Protein AF-A0A1C5AYD0-F1 (afdb_monomer_lite)

Radius of gyration: 20.49 Å; chains: 1; bounding box: 35×50×45 Å

Sequence (95 aa):
MVRRQQQADRALRPAMRSPGRPMPARHVERAFWRLIAQGKRTEKAALALGVSTPVAVRWFRHAGGMPPLSLAEPTGRYLSFSEREEIALLKAQGH

Structure (mmCIF, N/CA/C/O backbone):
data_AF-A0A1C5AYD0-F1
#
_entry.id   AF-A0A1C5AYD0-F1
#
loop_
_atom_site.group_PDB
_atom_site.id
_atom_site.type_symbol
_atom_site.label_atom_id
_atom_site.label_alt_id
_atom_site.label_comp_id
_atom_site.label_asym_id
_atom_site.label_entity_id
_atom_site.label_seq_id
_atom_site.pdbx_PDB_ins_code
_atom_site.Cartn_x
_atom_site.Cartn_y
_atom_site.Cartn_z
_atom_site.occupancy
_atom_site.B_iso_or_equiv
_atom_site.auth_seq_id
_atom_site.auth_comp_id
_atom_site.auth_asym_id
_atom_site.auth_atom_id
_atom_site.pdbx_PDB_model_num
ATOM 1 N N . MET A 1 1 ? 4.152 32.483 20.024 1.00 45.28 1 MET A N 1
ATOM 2 C CA . MET A 1 1 ? 3.125 33.152 20.854 1.00 45.28 1 MET A CA 1
ATOM 3 C C . MET A 1 1 ? 2.008 32.162 21.139 1.00 45.28 1 MET A C 1
ATOM 5 O O . MET A 1 1 ? 1.384 31.696 20.195 1.00 45.28 1 MET A O 1
ATOM 9 N N . VAL A 1 2 ? 1.785 31.794 22.401 1.00 57.44 2 VAL A N 1
ATOM 10 C CA . VAL A 1 2 ? 0.627 30.970 22.787 1.00 57.44 2 VAL A CA 1
ATOM 11 C C . VAL A 1 2 ? -0.601 31.882 22.816 1.00 57.44 2 VAL A C 1
ATOM 13 O O . VAL A 1 2 ? -0.545 32.969 23.392 1.00 57.44 2 VAL A O 1
ATOM 16 N N . ARG A 1 3 ? -1.684 31.483 22.142 1.00 67.12 3 ARG A N 1
ATOM 17 C CA . ARG A 1 3 ? -2.943 32.245 22.080 1.00 67.12 3 ARG A CA 1
ATOM 18 C C . ARG A 1 3 ? -3.459 32.472 23.510 1.00 67.12 3 ARG A C 1
ATOM 20 O O . ARG A 1 3 ? -3.545 31.518 24.279 1.00 67.12 3 ARG A O 1
ATOM 27 N N . ARG A 1 4 ? -3.774 33.718 23.885 1.00 68.69 4 ARG A N 1
ATOM 28 C CA . ARG A 1 4 ? -4.292 34.047 25.225 1.00 68.69 4 ARG A CA 1
ATOM 29 C C . ARG A 1 4 ? -5.698 33.456 25.363 1.00 68.69 4 ARG A C 1
ATOM 31 O O . ARG A 1 4 ? -6.613 33.907 24.684 1.00 68.69 4 ARG A O 1
ATOM 38 N N . GLN A 1 5 ? -5.834 32.427 26.192 1.00 67.06 5 GLN A N 1
ATOM 39 C CA . GLN A 1 5 ? -7.062 31.642 26.319 1.00 67.06 5 GLN A CA 1
ATOM 40 C C . GLN A 1 5 ? -8.102 32.414 27.144 1.00 67.06 5 GLN A C 1
ATOM 42 O O . GLN A 1 5 ? -7.826 32.777 28.291 1.00 67.06 5 GLN A O 1
ATOM 47 N N . GLN A 1 6 ? -9.261 32.714 26.553 1.00 75.62 6 GLN A N 1
ATOM 48 C CA . GLN A 1 6 ? -10.334 33.464 27.218 1.00 75.62 6 GLN A CA 1
ATOM 49 C C . GLN A 1 6 ? -11.193 32.534 28.091 1.00 75.62 6 GLN A C 1
ATOM 51 O O . GLN A 1 6 ? -11.126 31.314 27.959 1.00 75.62 6 GLN A O 1
ATOM 56 N N . GLN A 1 7 ? -12.012 33.083 28.997 1.00 71.75 7 GLN A N 1
ATOM 57 C CA . GLN A 1 7 ? -12.852 32.256 29.880 1.00 71.75 7 GLN A CA 1
ATOM 58 C C . GLN A 1 7 ? -13.791 31.317 29.103 1.00 71.75 7 GLN A C 1
ATOM 60 O O . GLN A 1 7 ? -13.970 30.173 29.511 1.00 71.75 7 GLN A O 1
ATOM 65 N N . ALA A 1 8 ? -14.308 31.754 27.950 1.00 73.88 8 ALA A N 1
ATOM 66 C CA . ALA A 1 8 ? -15.137 30.925 27.074 1.00 73.88 8 ALA A CA 1
ATOM 67 C C . ALA A 1 8 ? -14.391 29.690 26.529 1.00 73.88 8 ALA A C 1
ATOM 69 O O . ALA A 1 8 ? -14.970 28.610 26.449 1.00 73.88 8 ALA A O 1
ATOM 70 N N . ASP A 1 9 ? -13.090 29.806 26.238 1.00 71.75 9 ASP A N 1
ATOM 71 C CA . ASP A 1 9 ? -12.275 28.681 25.759 1.00 71.75 9 ASP A CA 1
ATOM 72 C C . ASP A 1 9 ? -12.094 27.597 26.837 1.00 71.75 9 ASP A C 1
ATOM 74 O O . ASP A 1 9 ? -11.877 26.434 26.508 1.00 71.75 9 ASP A O 1
ATOM 78 N N . ARG A 1 10 ? -12.179 27.966 28.126 1.00 70.25 10 ARG A N 1
ATOM 79 C CA . ARG A 1 10 ? -12.068 27.027 29.260 1.00 70.25 10 ARG A CA 1
ATOM 80 C C . ARG A 1 10 ? -13.357 26.253 29.529 1.00 70.25 10 ARG A C 1
ATOM 82 O O . ARG A 1 10 ? -13.296 25.211 30.172 1.00 70.25 10 ARG A O 1
ATOM 89 N N . ALA A 1 11 ? -14.499 26.756 29.061 1.00 82.44 11 ALA A N 1
ATOM 90 C CA . ALA A 1 11 ? -15.785 26.071 29.174 1.00 82.44 11 ALA A CA 1
ATOM 91 C C . ALA A 1 11 ? -15.945 24.946 28.132 1.00 82.44 11 ALA A C 1
ATOM 93 O O . ALA A 1 11 ? -16.819 24.092 28.271 1.00 82.44 11 ALA A O 1
ATOM 94 N N . LEU A 1 12 ? -15.103 24.934 27.092 1.00 82.19 12 LEU A N 1
ATOM 95 C CA . LEU A 1 12 ? -15.124 23.937 26.025 1.00 82.19 12 LEU A CA 1
ATOM 96 C C . LEU A 1 12 ? -14.133 22.800 26.296 1.00 82.19 12 LEU A C 1
ATOM 98 O O . LEU A 1 12 ? -13.065 22.987 26.882 1.00 82.19 12 LEU A O 1
ATOM 102 N N . ARG A 1 13 ? -14.466 21.597 25.811 1.00 82.06 13 ARG A N 1
ATOM 103 C CA . ARG A 1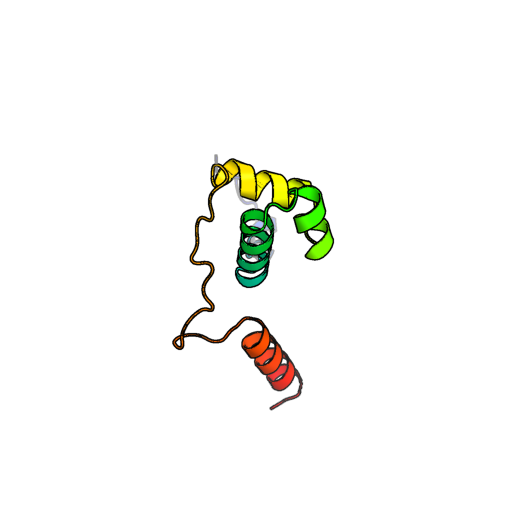 13 ? -13.531 20.467 25.816 1.00 82.06 13 ARG A CA 1
ATOM 104 C C . ARG A 1 13 ? -12.297 20.824 24.968 1.00 82.06 13 ARG A C 1
ATOM 106 O O . ARG A 1 13 ? -12.466 21.354 23.867 1.00 82.06 13 ARG A O 1
ATOM 113 N N . PRO A 1 14 ? -11.071 20.483 25.412 1.00 82.31 14 PRO A N 1
ATOM 114 C CA . PRO A 1 14 ? -9.877 20.641 24.591 1.00 82.31 14 PRO A CA 1
ATOM 115 C C . PRO A 1 14 ? -10.030 19.958 23.228 1.00 82.31 14 PRO A C 1
ATOM 117 O O . PRO A 1 14 ? -10.625 18.880 23.132 1.00 82.31 14 PRO A O 1
ATOM 120 N N . ALA A 1 15 ? -9.459 20.563 22.183 1.00 81.69 15 ALA A N 1
ATOM 121 C CA . ALA A 1 15 ? -9.436 19.965 20.852 1.00 81.69 15 ALA A CA 1
ATOM 122 C C . ALA A 1 15 ? -8.860 18.541 20.923 1.00 81.69 15 ALA A C 1
ATOM 124 O O . ALA A 1 15 ? -7.783 18.323 21.486 1.00 81.69 15 ALA A O 1
ATOM 125 N N . MET A 1 16 ? -9.578 17.562 20.366 1.00 86.25 16 MET A N 1
ATOM 126 C CA . MET A 1 16 ? -9.079 16.190 20.343 1.00 86.25 16 MET A CA 1
ATOM 127 C C . MET A 1 16 ? -7.829 16.105 19.472 1.00 86.25 16 MET A C 1
ATOM 129 O O . MET A 1 16 ? -7.781 16.645 18.365 1.00 86.25 16 MET A O 1
ATOM 133 N N . ARG A 1 17 ? -6.822 15.373 19.950 1.00 84.56 17 ARG A N 1
ATOM 134 C CA . ARG A 1 17 ? -5.627 15.091 19.160 1.00 84.56 17 ARG A CA 1
ATOM 135 C C . ARG A 1 17 ? -6.010 14.184 17.993 1.00 84.56 17 ARG A C 1
ATOM 137 O O . ARG A 1 17 ? -6.448 13.057 18.207 1.00 84.56 17 ARG A O 1
ATOM 144 N N . SER A 1 18 ? -5.836 14.665 16.763 1.00 83.62 18 SER A N 1
ATOM 145 C CA . SER A 1 18 ? -6.029 13.825 15.581 1.00 83.62 18 SER A CA 1
ATOM 146 C C . SER A 1 18 ? -4.992 12.688 15.584 1.00 83.62 18 SER A C 1
ATOM 148 O O . SER A 1 18 ? -3.816 12.983 15.827 1.00 83.62 18 SER A O 1
ATOM 150 N N . PRO A 1 19 ? -5.359 11.437 15.255 1.00 82.00 19 PRO A N 1
ATOM 151 C CA . PRO A 1 19 ? -4.422 10.307 15.189 1.00 82.00 19 PRO A CA 1
ATOM 152 C C . PRO A 1 19 ? -3.306 10.449 14.138 1.00 82.00 19 PRO A C 1
ATOM 154 O O . PRO A 1 19 ? -2.383 9.641 14.107 1.00 82.00 19 PRO A O 1
ATOM 157 N N . GLY A 1 20 ? -3.373 11.467 13.275 1.00 86.69 20 GLY A N 1
ATOM 158 C CA . GLY A 1 20 ? -2.488 11.628 12.125 1.00 86.69 20 GLY A CA 1
ATOM 159 C C . GLY A 1 20 ? -2.958 10.825 10.910 1.00 86.69 20 GLY A C 1
ATOM 160 O O . GLY A 1 20 ? -4.007 10.179 10.927 1.00 86.69 20 GLY A O 1
ATOM 161 N N . ARG A 1 21 ? -2.191 10.903 9.817 1.00 78.06 21 ARG A N 1
ATOM 162 C CA . ARG A 1 21 ? -2.481 10.152 8.590 1.00 78.06 21 ARG A CA 1
ATOM 163 C C . ARG A 1 21 ? -2.177 8.665 8.819 1.00 78.06 21 ARG A C 1
ATOM 165 O O . ARG A 1 21 ? -1.060 8.363 9.241 1.00 78.06 21 ARG A O 1
ATOM 172 N N . PRO A 1 22 ? -3.096 7.739 8.490 1.00 79.88 22 PRO A N 1
ATOM 173 C CA . PRO A 1 22 ? -2.801 6.315 8.567 1.00 79.88 22 PRO A CA 1
ATOM 174 C C . PRO A 1 22 ? -1.633 5.964 7.639 1.00 79.88 22 PRO A C 1
ATOM 176 O O . PRO A 1 22 ? -1.565 6.419 6.491 1.00 79.88 22 PRO A O 1
ATOM 179 N N . MET A 1 23 ? -0.700 5.163 8.153 1.00 76.19 23 MET A N 1
ATOM 180 C CA . MET A 1 23 ? 0.419 4.663 7.361 1.00 76.19 23 MET A CA 1
ATOM 181 C C . MET A 1 23 ? -0.097 3.737 6.253 1.00 76.19 23 MET A C 1
ATOM 183 O O . MET A 1 23 ? -1.027 2.966 6.502 1.00 76.19 23 MET A O 1
ATOM 187 N N . PRO A 1 24 ? 0.491 3.772 5.042 1.00 76.62 24 PRO A N 1
ATOM 188 C CA . PRO A 1 24 ? 0.104 2.845 3.993 1.00 76.62 24 PRO A CA 1
ATOM 189 C C . PRO A 1 24 ? 0.298 1.397 4.434 1.00 76.62 24 PRO A C 1
ATOM 191 O O . PRO A 1 24 ? 1.247 1.067 5.153 1.00 76.62 24 PRO A O 1
ATOM 194 N N . ALA A 1 25 ? -0.598 0.520 3.993 1.00 86.00 25 ALA A N 1
ATOM 195 C CA . ALA A 1 25 ? -0.544 -0.870 4.393 1.00 86.00 25 ALA A CA 1
ATOM 196 C C . ALA A 1 25 ? 0.709 -1.549 3.810 1.00 86.00 25 ALA A C 1
ATOM 198 O O . ALA A 1 25 ? 0.892 -1.629 2.596 1.00 86.00 25 ALA A O 1
ATOM 199 N N . ARG A 1 26 ? 1.576 -2.065 4.691 1.00 87.69 26 ARG A N 1
ATOM 200 C CA . ARG A 1 26 ? 2.868 -2.676 4.323 1.00 87.69 26 ARG A CA 1
ATOM 201 C C . ARG A 1 26 ? 2.752 -3.806 3.299 1.00 87.69 26 ARG A C 1
ATOM 203 O O . ARG A 1 26 ? 3.660 -3.988 2.497 1.00 87.69 26 ARG A O 1
ATOM 210 N N . HIS A 1 27 ? 1.656 -4.564 3.325 1.00 89.44 27 HIS A N 1
ATOM 211 C CA . HIS A 1 27 ? 1.422 -5.639 2.360 1.00 89.44 27 HIS A CA 1
ATOM 212 C C . HIS A 1 27 ? 1.201 -5.090 0.939 1.00 89.44 27 HIS A C 1
ATOM 2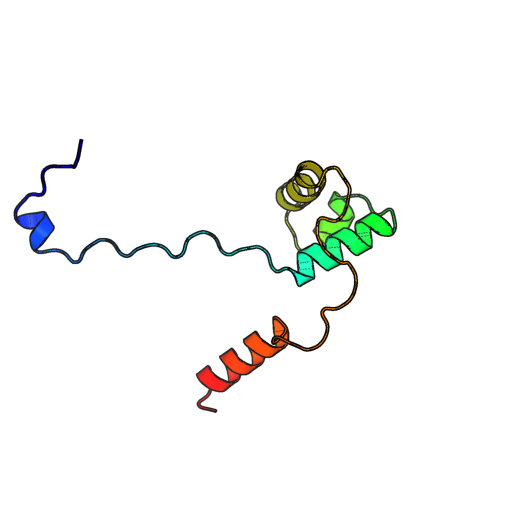14 O O . HIS A 1 27 ? 1.731 -5.655 -0.013 1.00 89.44 27 HIS A O 1
ATOM 220 N N . VAL A 1 28 ? 0.514 -3.947 0.801 1.00 93.19 28 VAL A N 1
ATOM 221 C CA . VAL A 1 28 ? 0.327 -3.252 -0.484 1.00 93.19 28 VAL A CA 1
ATOM 222 C C . VAL A 1 28 ? 1.656 -2.704 -0.992 1.00 93.19 28 VAL A C 1
ATOM 224 O O . VAL A 1 28 ? 1.999 -2.899 -2.153 1.00 93.19 28 VAL A O 1
ATOM 227 N N . GLU A 1 29 ? 2.440 -2.068 -0.117 1.00 93.75 29 GLU A N 1
ATOM 228 C CA . GLU A 1 29 ? 3.773 -1.566 -0.472 1.00 93.75 29 GLU A CA 1
ATOM 229 C C . GLU A 1 29 ? 4.691 -2.710 -0.945 1.00 93.75 29 GLU A C 1
ATOM 231 O O . GLU A 1 29 ? 5.373 -2.588 -1.961 1.00 93.75 29 GLU A O 1
ATOM 236 N N . ARG A 1 30 ? 4.657 -3.870 -0.275 1.00 94.31 30 ARG A N 1
A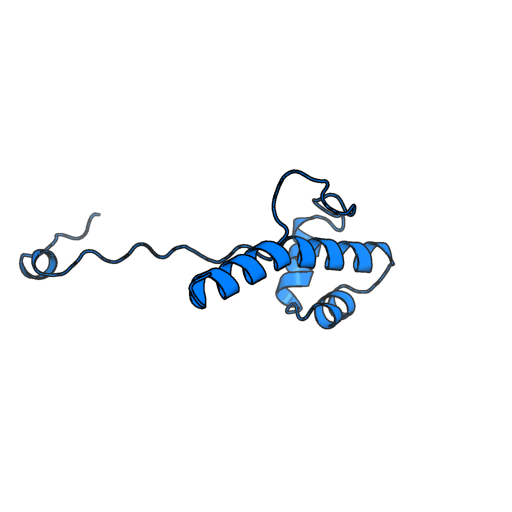TOM 237 C CA . ARG A 1 30 ? 5.397 -5.066 -0.704 1.00 94.31 30 ARG A CA 1
ATOM 238 C C . ARG A 1 30 ? 4.932 -5.583 -2.062 1.00 94.31 30 ARG A C 1
ATOM 240 O O . ARG A 1 30 ? 5.768 -5.883 -2.913 1.00 94.31 30 ARG A O 1
ATOM 247 N N . ALA A 1 31 ? 3.622 -5.690 -2.272 1.00 95.50 31 ALA A N 1
ATOM 248 C CA . ALA A 1 31 ? 3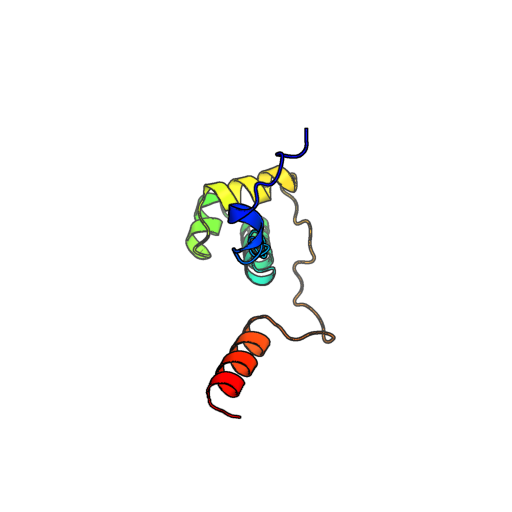.061 -6.123 -3.547 1.00 95.50 31 ALA A CA 1
ATOM 249 C C . ALA A 1 31 ? 3.467 -5.176 -4.688 1.00 95.50 31 ALA A C 1
ATOM 251 O O . ALA A 1 31 ? 3.840 -5.639 -5.765 1.00 95.50 31 ALA A O 1
ATOM 252 N N . PHE A 1 32 ? 3.493 -3.865 -4.428 1.00 96.88 32 PHE A N 1
ATOM 253 C CA . PHE A 1 32 ? 3.969 -2.864 -5.382 1.0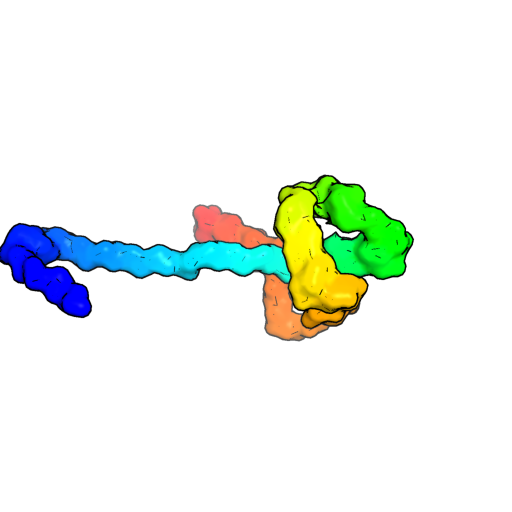0 96.88 32 PHE A CA 1
ATOM 254 C C . PHE A 1 32 ? 5.408 -3.150 -5.800 1.00 96.88 32 PHE A C 1
ATOM 256 O O . PHE A 1 32 ? 5.690 -3.292 -6.989 1.00 96.88 32 PHE A O 1
ATOM 263 N N . TRP A 1 33 ? 6.308 -3.321 -4.834 1.00 97.62 33 TRP A N 1
ATOM 264 C CA . TRP A 1 33 ? 7.711 -3.578 -5.135 1.00 97.62 33 TRP A CA 1
ATOM 265 C C . TRP A 1 33 ? 7.962 -4.924 -5.818 1.00 97.62 33 TRP A C 1
ATOM 267 O O . TRP A 1 33 ? 8.864 -5.011 -6.647 1.00 97.62 33 TRP A O 1
ATOM 277 N N . ARG A 1 34 ? 7.144 -5.952 -5.555 1.00 97.56 34 ARG A N 1
ATOM 278 C CA . ARG A 1 34 ? 7.186 -7.208 -6.325 1.00 97.56 34 ARG A CA 1
ATOM 279 C C . ARG A 1 34 ? 6.850 -6.979 -7.799 1.00 97.56 34 ARG A C 1
ATOM 281 O O . ARG A 1 34 ? 7.535 -7.520 -8.658 1.00 97.56 34 ARG A O 1
ATOM 288 N N . LEU A 1 35 ? 5.844 -6.156 -8.100 1.00 97.94 35 LEU A N 1
ATOM 289 C CA . LEU A 1 35 ? 5.498 -5.808 -9.483 1.00 97.94 35 LEU A CA 1
ATOM 290 C C . LEU A 1 35 ? 6.609 -4.993 -10.159 1.00 97.94 35 LEU A C 1
ATOM 292 O O . LEU A 1 35 ? 6.936 -5.255 -11.316 1.00 97.94 35 LEU A O 1
ATOM 296 N N . ILE A 1 36 ? 7.226 -4.047 -9.445 1.00 98.06 36 ILE A N 1
ATOM 297 C CA . ILE A 1 36 ? 8.382 -3.293 -9.958 1.00 98.06 36 ILE A CA 1
ATOM 298 C C . ILE A 1 36 ? 9.568 -4.224 -10.237 1.00 98.06 36 ILE A C 1
ATOM 300 O O . ILE A 1 36 ? 10.165 -4.133 -11.306 1.00 98.06 36 ILE A O 1
ATOM 304 N N . ALA A 1 37 ? 9.870 -5.165 -9.337 1.00 96.94 37 ALA A N 1
ATOM 305 C CA . ALA A 1 37 ? 10.934 -6.154 -9.528 1.00 96.94 37 ALA A CA 1
ATOM 306 C C . ALA A 1 37 ? 10.685 -7.079 -10.736 1.00 96.94 37 ALA A C 1
ATOM 308 O O . ALA A 1 37 ? 11.630 -7.558 -11.352 1.00 96.94 37 ALA A O 1
ATOM 309 N N . GLN A 1 38 ? 9.421 -7.285 -11.120 1.00 97.12 38 GLN A N 1
ATOM 310 C CA . GLN A 1 38 ? 9.028 -7.983 -12.353 1.00 97.12 38 GLN A CA 1
ATOM 311 C C . GLN A 1 38 ? 9.103 -7.091 -13.611 1.00 97.12 38 GLN A C 1
ATOM 313 O O . GLN A 1 38 ? 8.680 -7.508 -14.688 1.00 97.12 38 GLN A O 1
ATOM 318 N N . GLY A 1 39 ? 9.578 -5.847 -13.494 1.00 96.81 39 GLY A N 1
ATOM 319 C CA . GLY A 1 39 ? 9.698 -4.897 -14.602 1.00 96.81 39 GLY A CA 1
ATOM 320 C C . GLY A 1 39 ? 8.400 -4.169 -14.969 1.00 96.81 39 GLY A C 1
ATOM 321 O O . GLY A 1 39 ? 8.317 -3.558 -16.037 1.00 96.81 39 GLY A O 1
ATOM 322 N N . LYS A 1 40 ? 7.355 -4.212 -14.128 1.00 97.44 40 LYS A N 1
ATOM 323 C CA . LYS A 1 40 ? 6.126 -3.444 -14.387 1.00 97.44 40 LYS A CA 1
ATOM 324 C C . LYS A 1 40 ? 6.394 -1.944 -14.245 1.00 97.44 40 LYS A C 1
ATOM 326 O O . LYS A 1 40 ? 7.088 -1.503 -13.335 1.00 97.44 40 LYS A O 1
ATOM 331 N N . ARG A 1 41 ? 5.759 -1.145 -15.108 1.00 97.06 41 ARG A N 1
ATOM 332 C CA . ARG A 1 41 ? 5.741 0.321 -14.973 1.00 97.06 41 ARG A CA 1
ATOM 333 C C . ARG A 1 41 ? 4.986 0.738 -13.710 1.00 97.06 41 ARG A C 1
ATOM 335 O O . ARG A 1 41 ? 3.964 0.132 -13.376 1.00 97.06 41 ARG A O 1
ATOM 342 N N . THR A 1 42 ? 5.446 1.806 -13.064 1.00 97.25 42 THR A N 1
ATOM 343 C CA . THR A 1 42 ? 4.899 2.330 -11.804 1.00 97.25 42 THR A CA 1
ATOM 344 C C . THR A 1 42 ? 3.391 2.566 -11.859 1.00 97.25 42 THR A C 1
ATOM 346 O O . THR A 1 42 ? 2.683 2.179 -10.934 1.00 97.25 42 THR A O 1
ATOM 349 N N . GLU A 1 43 ? 2.867 3.129 -12.950 1.00 97.06 43 GLU A N 1
ATOM 350 C CA . GLU A 1 43 ? 1.435 3.418 -13.108 1.00 97.06 43 GLU A CA 1
ATOM 351 C C . GLU A 1 43 ? 0.605 2.134 -13.210 1.00 97.06 43 GLU A C 1
ATOM 353 O O . GLU A 1 43 ? -0.494 2.047 -12.665 1.00 97.06 43 GLU A O 1
ATOM 358 N N . LYS A 1 44 ? 1.138 1.110 -13.889 1.00 98.12 44 LYS A N 1
ATOM 359 C CA . LYS A 1 44 ? 0.475 -0.194 -14.023 1.00 98.12 44 LYS A CA 1
ATOM 360 C C . LYS A 1 44 ? 0.489 -0.962 -12.705 1.00 98.12 44 LYS A C 1
ATOM 362 O O . LYS A 1 44 ? -0.514 -1.585 -12.372 1.00 98.12 44 LYS A O 1
ATOM 367 N N . ALA A 1 45 ? 1.584 -0.885 -11.949 1.00 97.75 45 ALA A N 1
ATOM 368 C CA . ALA A 1 45 ? 1.660 -1.458 -10.608 1.00 97.75 45 ALA A CA 1
ATOM 369 C C . ALA A 1 45 ? 0.701 -0.754 -9.633 1.00 97.75 45 ALA A C 1
ATOM 371 O O . ALA A 1 45 ? 0.031 -1.419 -8.849 1.00 97.75 45 ALA A O 1
ATOM 372 N N . ALA A 1 46 ? 0.585 0.575 -9.720 1.00 96.56 46 ALA A N 1
ATOM 373 C CA . ALA A 1 46 ? -0.348 1.359 -8.915 1.00 96.56 46 ALA A CA 1
ATOM 374 C C . ALA A 1 46 ? -1.805 0.951 -9.178 1.00 96.56 46 ALA A C 1
ATOM 376 O O . ALA A 1 46 ? -2.534 0.624 -8.242 1.00 96.56 46 ALA A O 1
ATOM 377 N N . LEU A 1 47 ? -2.191 0.888 -10.459 1.00 97.31 47 LEU A N 1
ATOM 378 C CA . LEU A 1 47 ? -3.531 0.481 -10.882 1.00 97.31 47 LEU A CA 1
ATOM 379 C C . LEU A 1 47 ? -3.882 -0.931 -10.398 1.00 97.31 47 LEU A C 1
ATOM 381 O O . LEU A 1 47 ? -4.970 -1.135 -9.870 1.00 97.31 47 LEU A O 1
ATOM 385 N N . ALA A 1 48 ? -2.955 -1.884 -10.533 1.00 97.12 48 ALA A N 1
ATOM 386 C CA . ALA A 1 48 ? -3.163 -3.268 -10.104 1.00 97.12 48 ALA A CA 1
ATOM 387 C C . ALA A 1 48 ? -3.429 -3.406 -8.594 1.00 97.12 48 ALA A C 1
ATOM 389 O O . ALA A 1 48 ? -4.035 -4.382 -8.166 1.00 97.12 48 ALA A O 1
ATOM 390 N N . LEU A 1 49 ? -2.979 -2.438 -7.793 1.00 95.38 49 LEU A N 1
ATOM 391 C CA . LEU A 1 49 ? -3.081 -2.456 -6.334 1.00 95.38 49 LEU A CA 1
ATOM 392 C C . LEU A 1 49 ? -4.096 -1.447 -5.787 1.00 95.38 49 LEU A C 1
ATOM 394 O O . LEU A 1 49 ? -4.169 -1.260 -4.574 1.00 95.38 49 LEU A O 1
ATOM 398 N N . GLY A 1 50 ? -4.836 -0.753 -6.658 1.00 94.62 50 GLY A N 1
ATOM 399 C CA . GLY A 1 50 ? -5.769 0.301 -6.248 1.00 94.62 50 GLY A CA 1
ATOM 400 C C . GLY A 1 50 ? -5.089 1.491 -5.559 1.00 94.62 50 GLY A C 1
ATOM 401 O O . GLY A 1 50 ? -5.731 2.243 -4.830 1.00 94.62 50 GLY A O 1
ATOM 402 N N . VAL A 1 51 ? -3.781 1.672 -5.765 1.00 94.06 51 VAL A N 1
ATOM 403 C CA . VAL A 1 51 ? -3.020 2.796 -5.212 1.00 94.06 51 VAL A CA 1
ATOM 404 C C . VAL A 1 51 ? -3.047 3.940 -6.215 1.00 94.06 51 VAL A C 1
ATOM 406 O O . VAL A 1 51 ? -2.860 3.740 -7.413 1.00 94.06 51 VAL A O 1
ATOM 409 N N . SER A 1 52 ? -3.239 5.171 -5.741 1.00 94.62 52 SER A N 1
ATOM 410 C CA . SER A 1 52 ? -3.181 6.326 -6.635 1.00 94.62 52 SER A CA 1
ATOM 411 C C . SER A 1 52 ? -1.777 6.498 -7.226 1.00 94.62 52 SER A C 1
ATOM 413 O O . SER A 1 52 ? -0.764 6.404 -6.525 1.00 94.62 52 SER A O 1
ATOM 415 N N . THR A 1 53 ? -1.703 6.802 -8.522 1.00 96.56 53 THR A N 1
ATOM 416 C CA . THR A 1 53 ? -0.431 6.975 -9.242 1.00 96.56 53 THR A CA 1
ATOM 417 C C . THR A 1 53 ? 0.546 7.931 -8.541 1.00 96.56 53 THR A C 1
ATOM 419 O O . THR A 1 53 ? 1.716 7.570 -8.399 1.00 96.56 53 THR A O 1
ATOM 422 N N . PRO A 1 54 ? 0.125 9.098 -8.002 1.00 96.31 54 PRO A N 1
ATOM 423 C CA . PRO A 1 54 ? 1.043 9.993 -7.292 1.00 96.31 54 PRO A CA 1
ATOM 424 C C . PRO A 1 54 ? 1.640 9.396 -6.009 1.00 96.31 54 PRO A C 1
ATOM 426 O O . PRO A 1 54 ? 2.717 9.810 -5.582 1.00 96.31 54 PRO A O 1
ATOM 429 N N . VAL A 1 55 ? 0.955 8.450 -5.359 1.00 94.44 55 VAL A N 1
ATOM 430 C CA . VAL A 1 55 ? 1.492 7.735 -4.191 1.00 94.44 55 VAL A CA 1
ATOM 431 C C . VAL A 1 55 ? 2.544 6.722 -4.634 1.00 94.44 55 VAL A C 1
ATOM 433 O O . VAL A 1 55 ? 3.641 6.730 -4.081 1.00 94.44 55 VAL A O 1
ATOM 436 N N . ALA A 1 56 ? 2.264 5.932 -5.672 1.00 95.94 56 ALA A N 1
ATOM 437 C CA . ALA A 1 56 ? 3.213 4.956 -6.211 1.00 95.94 56 ALA A CA 1
ATOM 438 C C . ALA A 1 56 ? 4.495 5.614 -6.755 1.00 95.94 56 ALA A C 1
ATOM 440 O O . ALA A 1 56 ? 5.603 5.175 -6.449 1.00 95.94 56 ALA A O 1
ATOM 441 N N . VAL A 1 57 ? 4.364 6.729 -7.485 1.00 97.12 57 VAL A N 1
ATOM 442 C CA . VAL A 1 57 ? 5.512 7.528 -7.954 1.00 97.12 57 VAL A CA 1
ATOM 443 C C . VAL A 1 57 ? 6.339 8.046 -6.777 1.00 97.12 57 VAL A C 1
ATOM 445 O O . VAL A 1 57 ? 7.568 8.042 -6.834 1.00 97.12 57 VAL A O 1
ATOM 448 N N . ARG A 1 58 ? 5.688 8.469 -5.688 1.00 95.56 58 ARG A N 1
ATOM 449 C CA . ARG A 1 58 ? 6.381 8.923 -4.477 1.00 95.56 58 ARG A CA 1
ATOM 450 C C . ARG A 1 58 ? 7.142 7.790 -3.805 1.00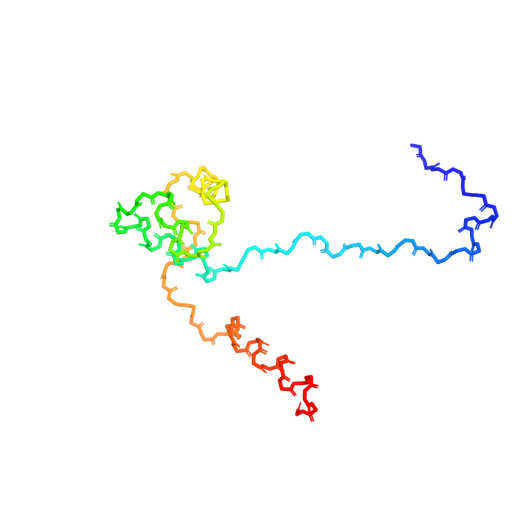 95.56 58 ARG A C 1
ATOM 452 O O . ARG A 1 58 ? 8.288 8.010 -3.443 1.00 95.56 58 ARG A O 1
ATOM 459 N N . TRP A 1 59 ? 6.549 6.602 -3.675 1.00 95.25 59 TRP A N 1
ATOM 460 C CA . TRP A 1 59 ? 7.252 5.424 -3.157 1.00 95.25 59 TRP A CA 1
ATOM 461 C C . TRP A 1 59 ? 8.498 5.113 -3.976 1.00 95.25 59 TRP A C 1
ATOM 463 O O . TRP A 1 59 ? 9.584 5.024 -3.410 1.00 95.25 59 TRP A O 1
ATOM 473 N N . PHE A 1 60 ? 8.356 5.038 -5.302 1.00 96.56 60 PHE A N 1
ATOM 474 C CA . PHE A 1 60 ? 9.474 4.753 -6.196 1.00 96.56 60 PHE A CA 1
ATOM 475 C C . PHE A 1 60 ? 10.601 5.782 -6.048 1.00 96.56 60 PHE A C 1
ATOM 477 O O . PHE A 1 60 ? 11.758 5.418 -5.845 1.00 96.56 60 PHE A O 1
ATOM 484 N N . ARG A 1 61 ? 10.260 7.078 -6.095 1.00 96.81 61 ARG A N 1
ATOM 485 C CA . ARG A 1 61 ? 11.233 8.175 -5.987 1.00 96.81 61 ARG A CA 1
ATOM 486 C C . ARG A 1 61 ? 11.897 8.237 -4.616 1.00 96.81 61 ARG A C 1
ATOM 488 O O . ARG A 1 61 ? 13.103 8.426 -4.547 1.00 96.81 61 ARG A O 1
ATOM 495 N N . HIS A 1 62 ? 11.126 8.091 -3.538 1.00 95.00 62 HIS A N 1
ATOM 496 C CA . HIS A 1 62 ? 11.655 8.165 -2.174 1.00 95.00 62 HIS A CA 1
ATOM 497 C C . HIS A 1 62 ? 12.589 6.997 -1.856 1.00 95.00 62 HIS A C 1
ATOM 499 O O . HIS A 1 62 ? 13.530 7.175 -1.093 1.00 95.00 62 HIS A O 1
ATOM 505 N N . ALA A 1 63 ? 12.343 5.823 -2.438 1.00 95.62 63 ALA A N 1
ATOM 506 C CA . ALA A 1 63 ? 13.182 4.649 -2.233 1.00 95.62 63 ALA A CA 1
ATOM 507 C C . ALA A 1 63 ? 14.299 4.496 -3.287 1.00 95.62 63 ALA A C 1
ATOM 509 O O . ALA A 1 63 ? 15.001 3.489 -3.298 1.00 95.62 63 ALA A O 1
ATOM 510 N N . GLY A 1 64 ? 14.464 5.464 -4.199 1.00 96.00 64 GLY A N 1
ATOM 511 C CA . GLY A 1 64 ? 15.520 5.434 -5.219 1.00 96.00 64 GLY A CA 1
ATOM 512 C C . GLY A 1 64 ? 15.386 4.288 -6.228 1.00 96.00 64 GLY A C 1
ATOM 513 O O . GLY A 1 64 ? 16.385 3.825 -6.766 1.00 96.00 64 GLY A O 1
ATOM 514 N N . GLY A 1 65 ? 14.165 3.802 -6.466 1.00 94.94 65 GLY A N 1
ATOM 515 C CA . GLY A 1 65 ? 13.904 2.682 -7.374 1.00 94.94 65 GLY A CA 1
ATOM 516 C C . GLY A 1 65 ? 14.196 1.289 -6.803 1.00 94.94 65 GLY A C 1
ATOM 517 O O . GLY A 1 65 ? 14.061 0.315 -7.538 1.00 94.94 65 GLY A O 1
ATOM 518 N N . MET A 1 66 ? 14.534 1.174 -5.514 1.00 95.62 66 MET A N 1
ATOM 519 C CA . MET A 1 66 ? 14.768 -0.104 -4.830 1.00 95.62 66 MET A CA 1
ATOM 520 C C . MET A 1 66 ? 13.795 -0.307 -3.660 1.00 95.62 66 MET A C 1
ATOM 522 O O . MET A 1 66 ? 13.399 0.667 -3.021 1.00 95.62 66 MET A O 1
ATOM 526 N N . PRO A 1 67 ? 13.397 -1.551 -3.338 1.00 94.94 67 PRO A N 1
ATOM 527 C CA . PRO A 1 67 ? 12.472 -1.803 -2.240 1.00 94.94 67 PRO A CA 1
ATOM 528 C C . PRO A 1 67 ? 13.103 -1.459 -0.878 1.00 94.94 67 PRO A C 1
ATOM 530 O O . PRO A 1 67 ? 14.128 -2.037 -0.523 1.00 94.94 67 PRO A O 1
ATOM 533 N N . PRO A 1 68 ? 12.473 -0.602 -0.049 1.00 93.69 68 PRO A N 1
ATOM 534 C CA . PRO A 1 68 ? 12.973 -0.253 1.284 1.00 93.69 68 PRO A CA 1
ATOM 535 C C . PRO A 1 68 ? 12.621 -1.312 2.349 1.00 93.69 68 PRO A C 1
ATOM 537 O O . PRO A 1 68 ? 12.741 -1.066 3.548 1.00 93.69 68 PRO A O 1
ATOM 540 N N . LEU A 1 69 ? 12.089 -2.465 1.932 1.00 90.75 69 LEU A N 1
ATOM 541 C CA . LEU A 1 69 ? 11.575 -3.526 2.794 1.00 90.75 69 LEU A CA 1
ATOM 542 C C . LEU A 1 69 ? 11.772 -4.900 2.145 1.00 90.75 69 LEU A C 1
ATOM 544 O O . LEU A 1 69 ? 11.858 -5.011 0.924 1.00 90.75 69 LEU A O 1
ATOM 548 N N . SER A 1 70 ? 11.789 -5.957 2.961 1.00 91.56 70 SER A N 1
ATOM 549 C CA . SER A 1 70 ? 11.878 -7.331 2.453 1.00 91.56 70 SER A CA 1
ATOM 550 C C . SER A 1 70 ? 10.632 -7.725 1.654 1.00 91.56 70 SER A C 1
ATOM 552 O O . SER A 1 70 ? 9.495 -7.580 2.122 1.00 91.56 70 SER A O 1
ATOM 554 N N . LEU A 1 71 ? 10.865 -8.265 0.454 1.00 93.06 71 LEU A N 1
ATOM 555 C CA . LEU A 1 71 ? 9.823 -8.787 -0.432 1.00 93.06 71 LEU A CA 1
ATOM 556 C C . LEU A 1 71 ? 9.371 -10.203 -0.072 1.00 93.06 71 LEU A C 1
ATOM 558 O O . LEU A 1 71 ? 8.422 -10.693 -0.684 1.00 93.06 71 LEU A O 1
ATOM 562 N N . ALA A 1 72 ? 10.006 -10.852 0.903 1.00 90.44 72 ALA A N 1
ATOM 563 C CA . ALA A 1 72 ? 9.517 -12.107 1.456 1.00 90.44 72 ALA A CA 1
ATOM 564 C C . ALA A 1 72 ? 8.225 -11.880 2.257 1.00 90.44 72 ALA A C 1
ATOM 566 O O . ALA A 1 72 ? 7.950 -10.767 2.723 1.00 90.44 72 ALA A O 1
ATOM 567 N N . GLU A 1 73 ? 7.419 -12.931 2.414 1.00 84.44 73 GLU A N 1
ATOM 568 C CA . GLU A 1 73 ? 6.316 -12.863 3.370 1.00 84.44 73 GLU A CA 1
ATOM 569 C C . GLU A 1 73 ? 6.857 -12.716 4.802 1.00 84.44 73 GLU A C 1
ATOM 571 O O . GLU A 1 73 ? 7.917 -13.262 5.121 1.00 84.44 73 GLU A O 1
ATOM 576 N N . PRO A 1 74 ? 6.182 -11.943 5.672 1.00 81.56 74 PRO A N 1
ATOM 577 C CA . PRO A 1 74 ? 6.615 -11.781 7.044 1.00 81.56 74 PRO A CA 1
ATOM 578 C C . PRO A 1 74 ? 6.461 -13.109 7.781 1.00 81.56 74 PRO A C 1
ATOM 580 O O . PRO A 1 74 ? 5.399 -13.724 7.764 1.00 81.56 74 PRO A O 1
ATOM 583 N N . THR A 1 75 ? 7.511 -13.525 8.475 1.00 76.06 75 THR A N 1
ATOM 584 C CA . THR A 1 75 ? 7.505 -14.753 9.266 1.00 76.06 75 THR A CA 1
ATOM 585 C C . THR A 1 75 ? 7.068 -14.463 10.709 1.00 76.06 75 THR A C 1
ATOM 587 O O . THR A 1 75 ? 7.765 -13.775 11.454 1.00 76.06 75 THR A O 1
ATOM 590 N N . GLY A 1 76 ? 5.904 -14.983 11.103 1.00 75.44 76 GLY A N 1
ATOM 591 C CA . GLY A 1 76 ? 5.683 -15.661 12.391 1.00 75.44 76 GLY A CA 1
ATOM 592 C C . GLY A 1 76 ? 5.811 -14.934 13.740 1.00 75.44 76 GLY A C 1
ATOM 593 O O . GLY A 1 76 ? 5.962 -15.623 14.740 1.00 75.44 76 GLY A O 1
ATOM 594 N N . ARG A 1 77 ? 5.735 -13.600 13.846 1.00 79.56 77 ARG A N 1
ATOM 595 C CA . ARG A 1 77 ? 5.711 -12.924 15.174 1.00 79.56 77 ARG A CA 1
ATOM 596 C C . ARG A 1 77 ? 4.483 -12.056 15.445 1.00 79.56 77 ARG A C 1
ATOM 598 O O . ARG A 1 77 ? 4.132 -11.842 16.601 1.00 79.56 77 ARG A O 1
ATOM 605 N N . TYR A 1 78 ? 3.845 -11.536 14.402 1.00 81.06 78 TYR A N 1
ATOM 606 C CA . TYR A 1 78 ? 2.738 -10.588 14.519 1.00 81.06 78 TYR A CA 1
ATOM 607 C C . TYR A 1 78 ? 1.629 -10.936 13.534 1.00 81.06 78 TYR A C 1
ATOM 609 O O . TYR A 1 78 ? 1.916 -11.411 12.437 1.00 81.06 78 TYR A O 1
ATOM 617 N N . LEU A 1 79 ? 0.391 -10.613 13.911 1.00 85.94 79 LEU A N 1
ATOM 618 C CA . LEU A 1 79 ? -0.785 -10.747 13.055 1.00 85.94 79 LEU A CA 1
ATOM 619 C C . LEU A 1 79 ? -0.636 -9.898 11.785 1.00 85.94 79 LEU A C 1
ATOM 621 O O . LEU A 1 79 ? -0.308 -8.701 11.843 1.00 85.94 79 LEU A O 1
ATOM 625 N N . SER A 1 80 ? -0.922 -10.512 10.644 1.00 82.94 80 SER A N 1
ATOM 626 C CA . SER A 1 80 ? -1.131 -9.869 9.354 1.00 82.94 80 SER A CA 1
ATOM 627 C C . SER A 1 80 ? -2.300 -8.882 9.410 1.00 82.94 80 SER A C 1
ATOM 629 O O . SER A 1 80 ? -3.081 -8.834 10.358 1.00 82.94 80 SER A O 1
ATOM 631 N N . PHE A 1 81 ? -2.407 -8.029 8.390 1.00 83.56 81 PHE A N 1
ATOM 632 C CA . PHE A 1 81 ? -3.507 -7.069 8.320 1.00 83.56 81 PHE A CA 1
ATOM 633 C C . PHE A 1 81 ? -4.869 -7.775 8.253 1.00 83.56 81 PHE A C 1
ATOM 635 O O . PHE A 1 81 ? -5.747 -7.412 9.025 1.00 83.56 81 PHE A O 1
ATOM 642 N N . SER A 1 82 ? -4.987 -8.821 7.427 1.00 87.06 82 SER A N 1
ATOM 643 C CA . SER A 1 82 ? -6.211 -9.622 7.297 1.00 87.06 82 SER A CA 1
ATOM 644 C C . SER A 1 82 ? -6.625 -10.251 8.626 1.00 87.06 82 SER A C 1
ATOM 646 O O . SER A 1 82 ? -7.772 -10.113 9.027 1.00 87.06 82 SER A O 1
ATOM 648 N N . GLU A 1 83 ? -5.686 -10.866 9.354 1.00 90.38 83 GLU A N 1
ATOM 649 C CA . GLU A 1 83 ? -5.981 -11.463 10.666 1.00 90.38 83 GLU A CA 1
ATOM 650 C C . GLU A 1 83 ? -6.432 -10.402 11.683 1.00 90.38 83 GLU A C 1
ATOM 652 O O . GLU A 1 83 ? -7.324 -10.641 12.494 1.00 90.38 83 GLU A O 1
ATOM 657 N N . ARG A 1 84 ? -5.845 -9.196 11.647 1.00 91.38 84 ARG A N 1
ATOM 658 C CA . ARG A 1 84 ? -6.293 -8.097 12.517 1.00 91.38 84 ARG A CA 1
ATOM 659 C C . ARG A 1 84 ? -7.684 -7.591 12.151 1.00 91.38 84 ARG A C 1
ATOM 661 O O . ARG A 1 84 ? -8.429 -7.239 13.062 1.00 91.38 84 ARG A O 1
ATOM 668 N N . GLU A 1 85 ? -8.015 -7.514 10.865 1.00 92.31 85 GLU A N 1
ATOM 669 C CA . GLU A 1 85 ? -9.356 -7.129 10.418 1.00 92.31 85 GLU A CA 1
ATOM 670 C C . GLU A 1 85 ? -10.394 -8.177 10.808 1.00 92.31 85 GLU A C 1
ATOM 672 O O . GLU A 1 85 ? -11.436 -7.817 11.347 1.00 92.31 85 GLU A O 1
ATOM 677 N N . GLU A 1 86 ? -10.083 -9.460 10.641 1.00 95.62 86 GLU A N 1
ATOM 678 C CA . GLU A 1 86 ? -10.950 -10.557 11.066 1.00 95.62 86 GLU A CA 1
ATOM 679 C C . GLU A 1 86 ? -11.233 -10.501 12.572 1.00 95.62 86 GLU A C 1
ATOM 681 O O . GLU A 1 86 ? -12.390 -10.472 12.986 1.00 95.62 86 GLU A O 1
ATOM 686 N N . ILE A 1 87 ? -10.194 -10.357 13.403 1.00 95.12 87 ILE A N 1
ATOM 687 C CA . ILE A 1 87 ? -10.360 -10.190 14.855 1.00 95.12 87 ILE A CA 1
ATOM 688 C C . ILE A 1 87 ? -11.179 -8.934 15.187 1.00 95.12 87 ILE A C 1
ATOM 690 O O . ILE A 1 87 ? -11.982 -8.953 16.118 1.00 95.12 87 ILE A O 1
ATOM 694 N N . ALA A 1 88 ? -10.984 -7.827 14.465 1.00 95.06 88 ALA A N 1
ATOM 695 C CA . ALA A 1 88 ? -11.744 -6.600 14.696 1.00 95.06 88 ALA A CA 1
ATOM 696 C C . ALA A 1 88 ? -13.237 -6.777 14.373 1.00 95.06 88 ALA A C 1
ATOM 698 O O . ALA A 1 88 ? -14.080 -6.302 15.135 1.00 95.06 88 ALA A O 1
ATOM 699 N N . LEU A 1 89 ? -13.558 -7.484 13.286 1.00 97.19 89 LEU A N 1
ATOM 700 C CA . LEU A 1 89 ? -14.932 -7.819 12.912 1.00 97.19 89 LEU A CA 1
ATOM 701 C C . LEU A 1 89 ? -15.578 -8.755 13.937 1.00 97.19 89 LEU A C 1
ATOM 703 O O . LEU A 1 89 ? -16.689 -8.478 14.383 1.00 97.19 89 LEU A O 1
ATOM 707 N N . LEU A 1 90 ? -14.868 -9.801 14.368 1.00 97.69 90 LEU A N 1
ATOM 708 C CA . LEU A 1 90 ? -15.344 -10.732 15.396 1.00 97.69 90 LEU A CA 1
ATOM 709 C C . LEU A 1 90 ? -15.640 -10.013 16.718 1.00 97.69 90 LEU A C 1
ATOM 711 O O . LEU A 1 90 ? -16.721 -10.170 17.283 1.00 97.69 90 LEU A O 1
ATOM 715 N N . LYS A 1 91 ? -14.744 -9.124 17.160 1.00 96.62 91 LYS A N 1
ATOM 716 C CA . LYS A 1 91 ? -14.975 -8.297 18.354 1.00 96.62 91 LYS A CA 1
ATOM 717 C C . LYS A 1 91 ? -16.187 -7.381 18.213 1.00 96.62 91 LYS A C 1
ATOM 719 O O . LYS A 1 91 ? -16.926 -7.196 19.174 1.00 96.62 91 LYS A O 1
ATOM 724 N N . ALA A 1 92 ? -16.401 -6.801 17.031 1.00 96.44 92 ALA A N 1
ATOM 725 C CA . ALA A 1 92 ? -17.583 -5.982 16.763 1.00 96.44 92 ALA A CA 1
ATOM 726 C C . ALA A 1 92 ? -18.888 -6.804 16.790 1.00 96.44 92 ALA A C 1
ATOM 728 O O . ALA A 1 92 ? -19.945 -6.250 17.082 1.00 96.44 92 ALA A O 1
ATOM 729 N N . GLN A 1 93 ? -18.808 -8.112 16.524 1.00 96.88 93 GLN A N 1
ATOM 730 C CA . GLN A 1 93 ? -19.921 -9.065 16.592 1.00 96.88 93 GLN A CA 1
ATOM 731 C C . GLN A 1 93 ? -20.147 -9.650 18.000 1.00 96.88 93 GLN A C 1
ATOM 733 O O . GLN A 1 93 ? -21.138 -10.346 18.209 1.00 96.88 93 GLN A O 1
ATOM 738 N N . GLY A 1 94 ? -19.281 -9.346 18.974 1.00 94.81 94 GLY A N 1
ATOM 739 C CA . GLY A 1 94 ? -19.398 -9.837 20.352 1.00 94.81 94 GLY A CA 1
ATOM 740 C C . GLY A 1 94 ? -18.742 -11.197 20.610 1.00 94.81 94 GLY A C 1
ATOM 741 O O . GLY A 1 94 ? -19.097 -11.854 21.588 1.00 94.81 94 GLY A O 1
ATOM 742 N N . HIS A 1 95 ? -17.808 -11.607 19.748 1.00 84.50 95 HIS A N 1
ATOM 743 C CA . HIS A 1 95 ? -16.944 -12.771 19.954 1.00 84.50 95 HIS A CA 1
ATOM 744 C C . HIS A 1 95 ? -15.654 -12.422 20.710 1.00 84.50 95 HIS A C 1
ATOM 746 O O . HIS A 1 95 ? -15.127 -11.293 20.536 1.00 84.50 95 HIS A O 1
#

Foldseek 3Di:
DPPDQDPVNVVDDPDDDDPDDDDPAVVLLLQLQVCVVVVDDQCVSCVVSVHDSVVSVCSCVVVVNHRPDDSDDDDDDDDHPVRVVVVVVVVVVVD

Organism: NCBI:txid47853

pLDDT: mean 88.68, std 10.18, range [45.28, 98.12]

Secondary structure (DSSP, 8-state):
------HHHHHSPPPPPP--SPPPPHHHHHHHHHHHHTT--HHHHHHHTT--HHHHHHHHHHTTTS-SS--SPP-SSS--HHHHHHHHHHHHTT-